Protein AF-A0A9Q9EXK4-F1 (afdb_monomer_lite)

Radius of gyration: 16.79 Å; chains: 1; bounding box: 42×17×49 Å

Sequence (130 aa):
MITFYIIAAGLAVFGILIHKFKFYFLIAGYNMMSKEEKEEYNASSIGKHVGLCLYFLSGLSLTVGLLFRFFQMSKQTEKLVIAVYVILTMIAVSILLIKENKKRLNEIIPFIVFINIVVLIILALVIFAG

Secondary structure (DSSP, 8-state):
-HHHHHHHHHHHHHHHHHHTS--GGG-HHHHHS-HHHHHHS-HHHHHHHHHHHHHHHHHHHHHHHHHHHHS---HHHHHHHHHHHHHHHHHHHHHHHHHHTGGGHHHHHHHHHHHHHHHHHHHHHHHH--

Organism: Treponema denticola (NCBI:txid158)

Foldseek 3Di:
DVVLLVLLVVLQVQLCCLQPVVPLVVVVVLVPDDPVRNVVDDSNVLSNLSSVLSNVLSVLSVVLVVCVVPDDDDPLVNLVSVVVSVVVNLVSVVVSCCVRPVVCCVPVVVVSVVVVVVVVVVSCCVNPVD

pLDDT: mean 94.08, std 5.22, range [61.53, 98.75]

InterPro domains:
  IPR017259 Uncharacterised conserved protein UCP037672 [PF12650] (5-103)

Structure (mmCIF, N/CA/C/O backbone):
data_AF-A0A9Q9EXK4-F1
#
_entry.id   AF-A0A9Q9EXK4-F1
#
loop_
_atom_site.group_PDB
_atom_site.id
_atom_site.type_symbol
_atom_site.label_atom_id
_atom_site.label_alt_id
_atom_site.label_comp_id
_atom_site.label_asym_id
_atom_site.label_entity_id
_atom_site.label_seq_id
_atom_site.pdbx_PDB_ins_code
_atom_site.Cartn_x
_atom_site.Cartn_y
_atom_site.Cartn_z
_atom_site.occupancy
_atom_site.B_iso_or_equiv
_atom_site.auth_seq_id
_atom_site.auth_comp_id
_atom_site.auth_asym_id
_atom_site.auth_atom_id
_atom_site.pdbx_PDB_model_num
ATOM 1 N N . MET A 1 1 ? 3.540 -6.178 -16.599 1.00 81.19 1 MET A N 1
ATOM 2 C CA . MET A 1 1 ? 2.401 -5.390 -17.132 1.00 81.19 1 MET A CA 1
ATOM 3 C C . MET A 1 1 ? 1.052 -5.889 -16.624 1.00 81.19 1 MET A C 1
ATOM 5 O O . MET A 1 1 ? 0.424 -5.156 -15.873 1.00 81.19 1 MET A O 1
ATOM 9 N N . ILE A 1 2 ? 0.621 -7.120 -16.946 1.00 92.94 2 ILE A N 1
ATOM 10 C CA . ILE A 1 2 ? -0.712 -7.627 -16.545 1.00 92.94 2 ILE A CA 1
ATOM 11 C C . ILE A 1 2 ? -0.947 -7.632 -15.026 1.00 92.94 2 ILE A C 1
ATOM 13 O O . ILE A 1 2 ? -2.046 -7.344 -14.561 1.00 92.94 2 ILE A O 1
ATOM 17 N N . THR A 1 3 ? 0.117 -7.852 -14.253 1.00 94.94 3 THR A N 1
ATOM 18 C CA . THR A 1 3 ? 0.112 -7.839 -12.788 1.00 94.94 3 THR A CA 1
ATOM 19 C C . THR A 1 3 ? -0.477 -6.555 -12.202 1.00 94.94 3 THR A C 1
ATOM 21 O O . THR A 1 3 ? -1.265 -6.630 -11.269 1.00 94.94 3 THR A O 1
ATOM 24 N N . PHE A 1 4 ? -0.166 -5.382 -12.765 1.00 97.50 4 PHE A N 1
ATOM 25 C CA . PHE A 1 4 ? -0.668 -4.105 -12.243 1.00 97.50 4 PHE A CA 1
ATOM 26 C C . PHE A 1 4 ? -2.176 -3.943 -12.441 1.00 97.50 4 PHE A C 1
ATOM 28 O O . PHE A 1 4 ? -2.846 -3.388 -11.574 1.00 97.50 4 PHE A O 1
ATOM 35 N N . TYR A 1 5 ? -2.729 -4.483 -13.531 1.00 97.88 5 TYR A N 1
ATOM 36 C CA . TYR A 1 5 ? -4.175 -4.492 -13.753 1.00 97.88 5 TYR A CA 1
ATOM 37 C C . TYR A 1 5 ? -4.891 -5.448 -12.796 1.00 97.88 5 TYR A C 1
ATOM 39 O O . TYR A 1 5 ? -5.949 -5.105 -12.277 1.00 97.88 5 TYR A O 1
ATOM 47 N N . ILE A 1 6 ? -4.293 -6.611 -12.513 1.00 98.25 6 ILE A N 1
ATOM 48 C CA . ILE A 1 6 ? -4.826 -7.567 -11.530 1.00 98.25 6 ILE A CA 1
ATOM 49 C C . ILE A 1 6 ? -4.823 -6.945 -10.129 1.00 98.25 6 ILE A C 1
ATOM 51 O O . ILE A 1 6 ? -5.834 -7.006 -9.432 1.00 98.25 6 ILE A O 1
ATOM 55 N N . ILE A 1 7 ? -3.719 -6.299 -9.736 1.00 98.25 7 ILE A N 1
ATOM 56 C CA . ILE A 1 7 ? -3.615 -5.592 -8.453 1.00 98.25 7 ILE A CA 1
ATOM 57 C C . ILE A 1 7 ? -4.661 -4.476 -8.378 1.00 98.25 7 ILE A C 1
ATOM 59 O O . ILE A 1 7 ? -5.397 -4.406 -7.397 1.00 98.25 7 ILE A O 1
ATOM 63 N N . ALA A 1 8 ? -4.779 -3.644 -9.418 1.00 98.56 8 ALA A N 1
ATOM 64 C CA . ALA A 1 8 ? -5.771 -2.573 -9.463 1.00 98.56 8 ALA A CA 1
ATOM 65 C C . ALA A 1 8 ? -7.198 -3.115 -9.285 1.00 98.56 8 ALA A C 1
ATOM 67 O O . ALA A 1 8 ? -7.927 -2.664 -8.404 1.00 98.56 8 ALA A O 1
ATOM 68 N N . ALA A 1 9 ? -7.577 -4.133 -10.061 1.00 98.50 9 ALA A N 1
ATOM 69 C CA . ALA A 1 9 ? -8.897 -4.746 -9.969 1.00 98.50 9 ALA A CA 1
A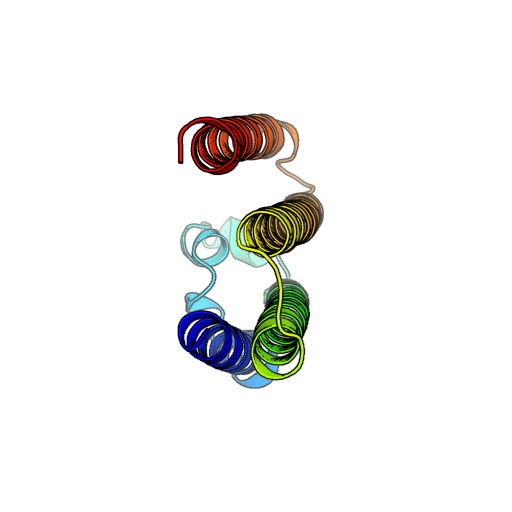TOM 70 C C . ALA A 1 9 ? -9.163 -5.329 -8.572 1.00 98.50 9 ALA A C 1
ATOM 72 O O . ALA A 1 9 ? -10.214 -5.065 -7.988 1.00 98.50 9 ALA A O 1
ATOM 73 N N . GLY A 1 10 ? -8.201 -6.063 -8.003 1.00 98.56 10 GLY A N 1
ATOM 74 C CA . GLY A 1 10 ? -8.324 -6.632 -6.661 1.00 98.56 10 GLY A CA 1
ATOM 75 C C . GLY A 1 10 ? -8.520 -5.560 -5.588 1.00 98.56 10 GLY A C 1
ATOM 76 O O . GLY A 1 10 ? -9.451 -5.645 -4.787 1.00 98.56 10 GLY A O 1
ATOM 77 N N . LEU A 1 11 ? -7.694 -4.511 -5.603 1.00 98.62 11 LEU A N 1
ATOM 78 C CA . LEU A 1 11 ? -7.793 -3.398 -4.656 1.00 98.62 11 LEU A CA 1
ATOM 79 C C . LEU A 1 11 ? -9.122 -2.644 -4.793 1.00 98.62 11 LEU A C 1
ATOM 81 O O . LEU A 1 11 ? -9.743 -2.324 -3.781 1.00 98.62 11 LEU A O 1
ATOM 85 N N . ALA A 1 12 ? -9.600 -2.407 -6.019 1.00 98.62 12 ALA A N 1
ATOM 86 C CA . ALA A 1 12 ? -10.905 -1.792 -6.253 1.00 98.62 12 ALA A CA 1
ATOM 87 C C . ALA A 1 12 ? -12.047 -2.642 -5.679 1.00 98.62 12 ALA A C 1
ATOM 89 O O . ALA A 1 12 ? -12.909 -2.113 -4.973 1.00 98.62 12 ALA A O 1
ATOM 90 N N . VAL A 1 13 ? -12.030 -3.956 -5.931 1.00 98.62 13 VAL A N 1
ATOM 91 C CA . VAL A 1 13 ? -13.031 -4.895 -5.406 1.00 98.62 13 VAL A CA 1
ATOM 92 C C . VAL A 1 13 ? -13.034 -4.875 -3.880 1.00 98.62 13 VAL A C 1
ATOM 94 O O . VAL A 1 13 ? -14.084 -4.643 -3.283 1.00 98.62 13 VAL A O 1
ATOM 97 N N . PHE A 1 14 ? -11.877 -5.028 -3.232 1.00 98.38 14 PHE A N 1
ATOM 98 C CA . PHE A 1 14 ? -11.796 -4.967 -1.770 1.00 98.38 14 PHE A CA 1
ATOM 99 C C . PHE A 1 14 ? -12.215 -3.603 -1.215 1.00 98.38 14 PHE A C 1
ATOM 101 O O . PHE A 1 14 ? -12.918 -3.541 -0.204 1.00 98.38 14 PHE A O 1
ATOM 108 N N . GLY A 1 15 ? -11.863 -2.512 -1.897 1.00 98.25 15 GLY A N 1
ATOM 109 C CA . GLY A 1 15 ? -12.314 -1.170 -1.542 1.00 98.25 15 GLY A CA 1
ATOM 110 C C . GLY A 1 15 ? -13.839 -1.051 -1.549 1.00 98.25 15 GLY A C 1
ATOM 111 O O . GLY A 1 15 ? -14.411 -0.525 -0.592 1.00 98.25 15 GLY A O 1
ATOM 112 N N . ILE A 1 16 ? -14.508 -1.604 -2.569 1.00 98.44 16 ILE A N 1
ATOM 113 C CA . ILE A 1 16 ? -15.975 -1.630 -2.680 1.00 98.44 16 ILE A CA 1
ATOM 114 C C . ILE A 1 16 ? -16.585 -2.503 -1.582 1.00 98.44 16 ILE A C 1
ATOM 116 O O . ILE A 1 16 ? -17.505 -2.056 -0.893 1.00 98.44 16 ILE A O 1
ATOM 120 N N . LEU A 1 17 ? -16.067 -3.717 -1.379 1.00 98.31 17 LEU A N 1
ATOM 121 C CA . LEU A 1 17 ? -16.552 -4.638 -0.347 1.00 98.31 17 LEU A CA 1
ATOM 122 C C . LEU A 1 17 ? -16.504 -3.998 1.046 1.00 98.31 17 LEU A C 1
ATOM 124 O O . LEU A 1 17 ? -17.489 -4.038 1.784 1.00 98.31 17 LEU A O 1
ATOM 128 N N . ILE A 1 18 ? -15.398 -3.340 1.390 1.00 97.81 18 ILE A N 1
ATOM 129 C CA . ILE A 1 18 ? -15.218 -2.730 2.710 1.00 97.81 18 ILE A CA 1
ATOM 130 C C . ILE A 1 18 ? -16.031 -1.434 2.845 1.00 97.81 18 ILE A C 1
ATOM 132 O O . ILE A 1 18 ? -16.761 -1.268 3.820 1.00 97.81 18 ILE A O 1
ATOM 136 N N . HIS A 1 19 ? -15.945 -0.513 1.880 1.00 97.31 19 HIS A N 1
ATOM 137 C CA . HIS A 1 19 ? -16.569 0.812 1.994 1.00 97.31 19 HIS A CA 1
ATOM 138 C C . HIS A 1 19 ? -18.076 0.790 1.715 1.00 97.31 19 HIS A C 1
ATOM 140 O O . HIS A 1 19 ? -18.834 1.479 2.396 1.00 97.31 19 HIS A O 1
ATOM 146 N N . LYS A 1 20 ? -18.529 0.044 0.702 1.00 96.19 20 LYS A N 1
ATOM 147 C CA . LYS A 1 20 ? -19.936 0.046 0.265 1.00 96.19 20 LYS A CA 1
ATOM 148 C C . LYS A 1 20 ? -20.728 -1.100 0.876 1.00 96.19 20 LYS A C 1
ATOM 150 O O . LYS A 1 20 ? -21.812 -0.859 1.399 1.00 96.19 20 LYS A O 1
ATOM 155 N N . PHE A 1 21 ? -20.173 -2.311 0.865 1.00 96.19 21 PHE A N 1
ATOM 156 C CA . PHE A 1 21 ? -20.854 -3.497 1.396 1.00 96.19 21 PHE A CA 1
ATOM 157 C C . PHE A 1 21 ? -20.571 -3.767 2.877 1.00 96.19 21 PHE A C 1
ATOM 159 O O . PHE A 1 21 ? -21.148 -4.689 3.446 1.00 96.19 21 PHE A O 1
ATOM 166 N N . LYS A 1 22 ? -19.749 -2.929 3.526 1.00 94.88 22 LYS A N 1
ATOM 167 C CA . LYS A 1 22 ? -19.450 -2.997 4.965 1.00 94.88 22 LYS A CA 1
ATOM 168 C C . LYS A 1 22 ? -18.849 -4.338 5.395 1.00 94.88 22 LYS A C 1
ATOM 170 O O . LYS A 1 22 ? -19.062 -4.785 6.521 1.00 94.88 22 LYS A O 1
ATOM 175 N N . PHE A 1 23 ? -18.073 -4.980 4.520 1.00 95.88 23 PHE A N 1
ATOM 176 C CA . PHE A 1 23 ? -17.346 -6.215 4.830 1.00 95.88 23 PHE A CA 1
ATOM 177 C C . PHE A 1 23 ? -16.128 -5.911 5.718 1.00 95.88 23 PHE A C 1
ATOM 179 O O . PHE A 1 23 ? -14.982 -6.159 5.352 1.00 95.88 23 PHE A O 1
ATOM 186 N N . TYR A 1 24 ? -16.368 -5.351 6.908 1.00 93.06 24 TYR A N 1
ATOM 187 C CA . TYR A 1 24 ? -15.323 -4.988 7.869 1.00 93.06 24 TYR A CA 1
ATOM 188 C C . TYR A 1 24 ? -14.573 -6.210 8.396 1.00 93.06 24 TYR A C 1
ATOM 190 O O . TYR A 1 24 ? -13.446 -6.074 8.861 1.00 93.06 24 TYR A O 1
ATOM 198 N N . PHE A 1 25 ? -15.141 -7.410 8.232 1.00 91.06 25 PHE A N 1
ATOM 199 C CA . PHE A 1 25 ? -14.438 -8.659 8.505 1.00 91.06 25 PHE A CA 1
ATOM 200 C C . PHE A 1 25 ? -13.207 -8.883 7.609 1.00 91.06 25 PHE A C 1
ATOM 202 O O . PHE A 1 25 ? -12.414 -9.779 7.866 1.00 91.06 25 PHE A O 1
ATOM 209 N N . LEU A 1 26 ? -13.012 -8.094 6.554 1.00 93.50 26 LEU A N 1
ATOM 210 C CA . LEU A 1 26 ? -11.787 -8.126 5.750 1.00 93.50 26 LEU A CA 1
ATOM 211 C C . LEU A 1 26 ? -10.649 -7.309 6.384 1.00 93.50 26 LEU A C 1
ATOM 213 O O . LEU A 1 26 ? -9.505 -7.382 5.940 1.00 93.50 26 LEU A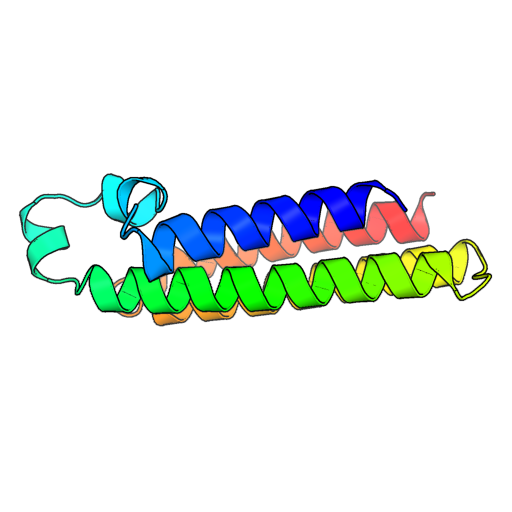 O 1
ATOM 217 N N . ILE A 1 27 ? -10.940 -6.535 7.432 1.00 92.81 27 ILE A N 1
ATOM 218 C CA . ILE A 1 27 ? -9.961 -5.734 8.161 1.00 92.81 27 ILE A CA 1
ATOM 219 C C . ILE A 1 27 ? -9.442 -6.588 9.321 1.00 92.81 27 ILE A C 1
ATOM 221 O O . ILE A 1 27 ? -10.037 -6.627 10.396 1.00 92.81 27 ILE A O 1
ATOM 225 N N . ALA A 1 28 ? -8.319 -7.278 9.111 1.00 86.88 28 ALA A N 1
ATOM 226 C CA . ALA A 1 28 ? -7.756 -8.211 10.093 1.00 86.88 28 ALA A CA 1
ATOM 227 C C . ALA A 1 28 ? -7.556 -7.577 11.483 1.00 86.88 28 ALA A C 1
ATOM 229 O O . ALA A 1 28 ? -7.946 -8.171 12.485 1.00 86.88 28 ALA A O 1
ATOM 230 N N . GLY A 1 29 ? -7.045 -6.341 11.536 1.00 83.25 29 GLY A N 1
ATOM 231 C CA . GLY A 1 29 ? -6.885 -5.603 12.794 1.00 83.25 29 GLY A CA 1
ATOM 232 C C . GLY A 1 29 ? -8.210 -5.353 13.519 1.00 83.25 29 GLY A C 1
ATOM 233 O O . GLY A 1 29 ? -8.264 -5.477 14.734 1.00 83.25 29 GLY A O 1
ATOM 234 N N . TYR A 1 30 ? -9.296 -5.091 12.784 1.00 86.94 30 TYR A N 1
ATOM 235 C CA . TYR A 1 30 ? -10.629 -4.958 13.374 1.00 86.94 30 TYR A CA 1
ATOM 236 C C . TYR A 1 30 ? -11.146 -6.306 13.882 1.00 86.94 30 TYR A C 1
ATOM 238 O O . TYR A 1 30 ? -11.703 -6.376 14.967 1.00 86.94 30 TYR A O 1
ATOM 246 N N . ASN A 1 31 ? -10.934 -7.404 13.153 1.00 87.88 31 ASN A N 1
ATOM 247 C CA . ASN A 1 31 ? -11.397 -8.726 13.589 1.00 87.88 31 ASN A CA 1
ATOM 248 C C . ASN A 1 31 ? -10.750 -9.217 14.876 1.00 87.88 31 ASN A C 1
ATOM 250 O O . ASN A 1 31 ? -11.443 -9.853 15.670 1.00 87.88 31 ASN A O 1
ATOM 254 N N . MET A 1 32 ? -9.462 -8.921 15.058 1.00 87.81 32 MET A N 1
ATOM 255 C CA . MET A 1 32 ? -8.679 -9.333 16.224 1.00 87.81 32 MET A CA 1
ATOM 256 C C . MET A 1 32 ? -9.002 -8.530 17.489 1.00 87.81 32 MET A C 1
ATOM 258 O O . MET A 1 32 ? -8.638 -8.974 18.572 1.00 87.81 32 MET A O 1
ATOM 262 N N . MET A 1 33 ? -9.685 -7.386 17.368 1.00 88.19 33 MET A N 1
ATOM 263 C CA . MET A 1 33 ? -10.110 -6.597 18.525 1.00 88.19 33 MET A CA 1
ATOM 264 C C . MET A 1 33 ? -11.123 -7.361 19.383 1.00 88.19 33 MET A C 1
ATOM 266 O O . MET A 1 33 ? -12.022 -8.039 18.853 1.00 88.19 33 MET A O 1
ATOM 270 N N . SER A 1 34 ? -11.007 -7.192 20.703 1.00 88.69 34 SER A N 1
ATOM 271 C CA . SER A 1 34 ? -12.009 -7.673 21.656 1.00 88.69 34 SER A CA 1
ATOM 272 C C . SER A 1 34 ? -13.364 -6.987 21.418 1.00 88.69 34 SER A C 1
ATOM 274 O O . SER A 1 34 ? -13.477 -6.028 20.646 1.00 88.69 34 SER A O 1
ATOM 276 N N . LYS A 1 35 ? -14.435 -7.490 22.043 1.00 87.81 35 LYS A N 1
ATOM 277 C CA . LYS A 1 35 ? -15.753 -6.844 21.920 1.00 87.81 35 LYS A CA 1
ATOM 278 C C . LYS A 1 35 ? -15.721 -5.437 22.516 1.00 87.81 35 LYS A C 1
ATOM 280 O O . LYS A 1 35 ? -16.203 -4.513 21.873 1.00 87.81 35 LYS A O 1
ATOM 285 N N . GLU A 1 36 ? -15.081 -5.292 23.673 1.00 87.25 36 GLU A N 1
ATOM 286 C CA . GLU A 1 36 ? -14.916 -4.020 24.376 1.00 87.25 36 GLU A CA 1
ATOM 287 C C . GLU A 1 36 ? -14.114 -3.025 23.525 1.00 87.25 36 GLU A C 1
ATOM 289 O O . GLU A 1 36 ? -14.533 -1.887 23.340 1.00 87.25 36 GLU A O 1
ATOM 294 N N . GLU A 1 37 ? -13.009 -3.467 22.912 1.00 84.75 37 GLU A N 1
ATOM 295 C CA . GLU A 1 37 ? -12.227 -2.616 22.011 1.00 84.75 37 GLU A CA 1
ATOM 296 C C . GLU A 1 37 ? -13.050 -2.182 20.792 1.00 84.75 37 GLU A C 1
ATOM 298 O O . GLU A 1 37 ? -13.036 -1.008 20.428 1.00 84.75 37 GLU A O 1
ATOM 303 N N . LYS A 1 38 ? -13.806 -3.094 20.162 1.00 85.44 38 LYS A N 1
ATOM 304 C CA . LYS A 1 38 ? -14.643 -2.767 18.991 1.00 85.44 38 LYS A CA 1
ATOM 305 C C . LYS A 1 38 ? -15.690 -1.702 19.289 1.00 85.44 38 LYS A C 1
ATOM 307 O O . LYS A 1 38 ? -15.997 -0.926 18.386 1.00 85.44 38 LYS A O 1
ATOM 312 N N . GLU A 1 39 ? -16.226 -1.659 20.506 1.00 85.00 39 GLU A N 1
ATOM 313 C CA . GLU A 1 39 ? -17.199 -0.644 20.930 1.00 85.00 39 GLU A CA 1
ATOM 314 C C . GLU A 1 39 ? -16.584 0.762 20.985 1.00 85.00 39 GLU A C 1
ATOM 316 O O . GLU A 1 39 ? -17.270 1.750 20.720 1.00 85.00 39 GLU A O 1
ATOM 321 N N . GLU A 1 40 ? -15.274 0.867 21.224 1.00 85.19 40 GLU A N 1
ATOM 322 C CA . GLU A 1 40 ? -14.560 2.145 21.194 1.00 85.19 40 GLU A CA 1
ATOM 323 C C . GLU A 1 40 ? -14.257 2.657 19.775 1.00 85.19 40 GLU A C 1
ATOM 325 O O . GLU A 1 40 ? -13.891 3.827 19.602 1.00 85.19 40 GLU A O 1
ATOM 330 N N . TYR A 1 41 ? -14.365 1.800 18.754 1.00 84.12 41 TYR A N 1
ATOM 331 C CA . TYR A 1 41 ? -14.018 2.122 17.372 1.00 84.12 41 TYR A CA 1
ATOM 332 C C . TYR A 1 41 ? -15.252 2.249 16.476 1.00 84.12 41 TYR A C 1
ATOM 334 O O . TYR A 1 41 ? -16.114 1.378 16.389 1.00 84.12 41 TYR A O 1
ATOM 342 N N . ASN A 1 42 ? -15.288 3.311 15.670 1.00 89.50 42 ASN A N 1
ATOM 343 C CA . ASN A 1 42 ? -16.308 3.450 14.637 1.00 89.50 42 ASN A CA 1
ATOM 344 C C . ASN A 1 42 ? -15.931 2.621 13.396 1.00 89.50 42 ASN A C 1
ATOM 346 O O . ASN A 1 42 ? -15.209 3.094 12.514 1.00 89.50 42 ASN A O 1
ATOM 350 N N . ALA A 1 43 ? -16.475 1.405 13.305 1.00 89.56 43 ALA A N 1
ATOM 351 C CA . ALA A 1 43 ? -16.247 0.487 12.186 1.00 89.56 43 ALA A CA 1
ATOM 352 C C . ALA A 1 43 ? -16.569 1.110 10.815 1.00 89.56 43 ALA A C 1
ATOM 354 O O . ALA A 1 43 ? -15.857 0.878 9.840 1.00 89.56 43 ALA A O 1
ATOM 355 N N . SER A 1 44 ? -17.599 1.963 10.739 1.00 92.50 44 SER A N 1
ATOM 356 C CA . SER A 1 44 ? -17.952 2.660 9.498 1.00 92.50 44 SER A CA 1
ATOM 357 C C . SER A 1 44 ? -16.917 3.700 9.085 1.00 92.50 44 SER A C 1
ATOM 359 O O . SER A 1 44 ? -16.683 3.883 7.890 1.00 92.50 44 SER A O 1
ATOM 361 N N . SER A 1 45 ? -16.303 4.381 10.051 1.00 93.62 45 SER A N 1
ATOM 362 C CA . SER A 1 45 ? -15.225 5.339 9.800 1.00 93.62 45 SER A CA 1
ATOM 363 C C . SER A 1 45 ? -13.966 4.620 9.314 1.00 93.62 45 SER A C 1
ATOM 365 O O . SER A 1 45 ? -13.442 4.960 8.251 1.00 93.62 45 SER A O 1
ATOM 367 N N . ILE A 1 46 ? -13.551 3.559 10.020 1.00 93.81 46 ILE A N 1
ATOM 368 C CA . ILE A 1 46 ? -12.390 2.738 9.644 1.00 93.81 46 ILE A CA 1
ATOM 369 C C . ILE A 1 46 ? -12.598 2.149 8.248 1.00 93.81 46 ILE A C 1
ATOM 371 O O . ILE A 1 46 ? -11.746 2.301 7.374 1.00 93.81 46 ILE A O 1
ATOM 375 N N . GLY A 1 47 ? -13.754 1.528 7.997 1.00 95.94 47 GLY A N 1
ATOM 376 C CA . GLY A 1 47 ? -14.073 0.934 6.699 1.00 95.94 47 GLY A CA 1
ATOM 377 C C . GLY A 1 47 ? -14.048 1.953 5.558 1.00 9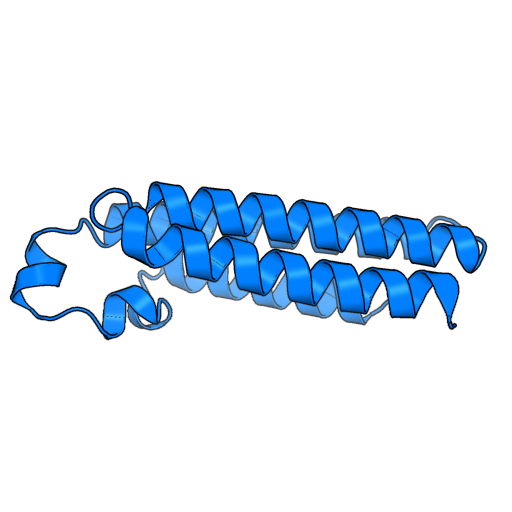5.94 47 GLY A C 1
ATOM 378 O O . GLY A 1 47 ? -13.537 1.662 4.476 1.00 95.94 47 GLY A O 1
ATOM 379 N N . LYS A 1 48 ? -14.511 3.185 5.803 1.00 97.19 48 LYS A N 1
ATOM 380 C CA . LYS A 1 48 ? -14.397 4.277 4.831 1.00 97.19 48 LYS A CA 1
ATOM 381 C C . LYS A 1 48 ? -12.937 4.636 4.551 1.00 97.19 48 LYS A C 1
ATOM 383 O O . LYS A 1 48 ? -12.574 4.777 3.386 1.00 97.19 48 LYS A O 1
ATOM 388 N N . HIS A 1 49 ? -12.095 4.781 5.574 1.00 97.06 49 HIS A N 1
ATOM 389 C CA . HIS A 1 49 ? -10.682 5.127 5.383 1.00 97.06 49 HIS A CA 1
ATOM 390 C C . HIS A 1 49 ? -9.893 4.014 4.692 1.00 97.06 49 HIS A C 1
ATOM 392 O O . HIS A 1 49 ? -9.162 4.296 3.743 1.00 97.06 49 HIS A O 1
ATOM 398 N N . VAL A 1 50 ? -10.094 2.759 5.104 1.00 97.62 50 VAL A N 1
ATOM 399 C CA . VAL A 1 50 ? -9.488 1.587 4.460 1.00 97.62 50 VAL A CA 1
ATOM 400 C C . VAL A 1 50 ? -9.919 1.514 2.998 1.00 97.62 50 VAL A C 1
ATOM 402 O O . VAL A 1 50 ? -9.069 1.433 2.117 1.00 97.62 50 VAL A O 1
ATOM 405 N N . GLY A 1 51 ? -11.218 1.621 2.710 1.00 98.00 51 GLY A N 1
ATOM 406 C CA . GLY A 1 51 ? -11.706 1.556 1.335 1.00 98.00 51 GLY A CA 1
ATOM 407 C C . GLY A 1 51 ? -11.219 2.708 0.453 1.00 98.00 51 GLY A C 1
ATOM 408 O O . GLY A 1 51 ? -10.869 2.478 -0.700 1.00 98.00 51 GLY A O 1
ATOM 409 N N . LEU A 1 52 ? -11.119 3.932 0.986 1.00 98.25 52 LEU A N 1
ATOM 410 C CA . LEU A 1 52 ? -10.523 5.063 0.262 1.00 98.25 52 LEU A CA 1
ATOM 411 C C . LEU A 1 52 ? -9.031 4.846 -0.023 1.00 98.25 52 LEU A C 1
ATOM 413 O O . LEU A 1 52 ? -8.577 5.154 -1.123 1.00 98.25 52 LEU A O 1
ATOM 417 N N . CYS A 1 53 ? -8.282 4.285 0.930 1.00 98.50 53 CYS A N 1
ATOM 418 C CA . CYS A 1 53 ? -6.885 3.912 0.712 1.00 98.50 53 CYS A CA 1
ATOM 419 C C . CYS A 1 53 ? -6.765 2.854 -0.397 1.00 98.50 53 CYS A C 1
ATOM 421 O O . CYS A 1 53 ? -5.958 3.005 -1.310 1.00 98.50 53 CYS A O 1
ATOM 423 N N . LEU A 1 54 ? -7.632 1.838 -0.394 1.00 98.62 54 LEU A N 1
ATOM 424 C CA . LEU A 1 54 ? -7.658 0.811 -1.439 1.00 98.62 54 LEU A CA 1
ATOM 425 C C . LEU A 1 54 ? -8.005 1.383 -2.821 1.00 98.62 54 LEU A C 1
ATOM 427 O O . LEU A 1 54 ? -7.379 1.001 -3.807 1.00 98.62 54 LEU A O 1
ATOM 431 N N . TYR A 1 55 ? -8.931 2.341 -2.914 1.00 98.69 55 TYR A N 1
ATOM 432 C CA . TYR A 1 55 ? -9.208 3.040 -4.175 1.00 98.69 55 TYR A CA 1
ATOM 433 C C . TYR A 1 55 ? -8.015 3.852 -4.668 1.00 98.69 55 TYR A C 1
ATOM 435 O O . TYR A 1 55 ? -7.702 3.816 -5.857 1.00 98.69 55 TYR A O 1
ATOM 443 N N . PHE A 1 56 ? -7.326 4.548 -3.763 1.00 98.62 56 PHE A N 1
ATOM 444 C CA . PHE A 1 56 ? -6.111 5.278 -4.104 1.00 98.62 56 PHE A CA 1
ATOM 445 C C . PHE A 1 56 ? -5.027 4.334 -4.643 1.00 98.62 56 PHE A C 1
ATOM 447 O O . PHE A 1 56 ? -4.502 4.558 -5.733 1.00 98.62 56 PHE A O 1
ATOM 454 N N . LEU A 1 57 ? -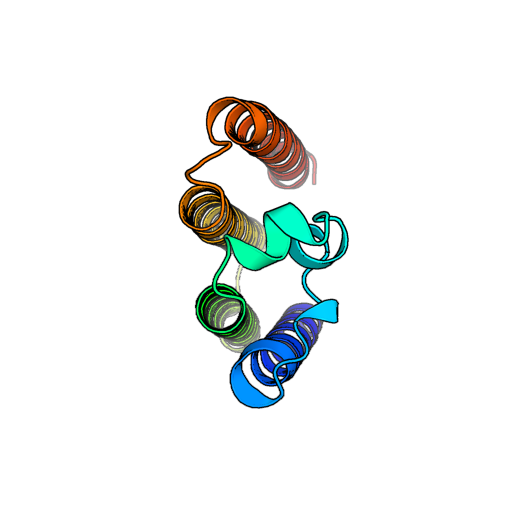4.749 3.234 -3.937 1.00 98.75 57 LEU A N 1
ATOM 455 C CA . LEU A 1 57 ? -3.764 2.235 -4.360 1.00 98.75 57 LEU A CA 1
ATOM 456 C C . LEU A 1 57 ? -4.170 1.525 -5.661 1.00 98.75 57 LEU A C 1
ATOM 458 O O . LEU A 1 57 ? -3.315 1.223 -6.496 1.00 98.75 57 LEU A O 1
ATOM 462 N N . SER A 1 58 ? -5.469 1.306 -5.875 1.00 98.75 58 SER A N 1
ATOM 463 C CA . SER A 1 58 ? -6.009 0.804 -7.142 1.00 98.75 58 SER A CA 1
ATOM 464 C C . SER A 1 58 ? -5.715 1.767 -8.290 1.00 98.75 58 SER A C 1
ATOM 466 O O . SER A 1 58 ? -5.207 1.350 -9.329 1.00 98.75 58 SER A O 1
ATOM 468 N N . GLY A 1 59 ? -6.012 3.057 -8.112 1.00 98.56 59 GLY A N 1
ATOM 469 C CA . GLY A 1 59 ? -5.736 4.089 -9.113 1.00 98.56 59 GLY A CA 1
ATOM 470 C C . GLY A 1 59 ? -4.243 4.216 -9.414 1.00 98.56 59 GLY A C 1
ATOM 471 O O . GLY A 1 59 ? -3.849 4.282 -10.579 1.00 98.56 59 GLY A O 1
ATOM 472 N N . LEU A 1 60 ? -3.403 4.160 -8.378 1.00 98.31 60 LEU A N 1
ATOM 473 C CA . LEU A 1 60 ? -1.948 4.152 -8.509 1.00 98.31 60 LEU A CA 1
ATOM 474 C C . LEU A 1 60 ? -1.460 2.939 -9.321 1.00 98.31 60 LEU A C 1
ATOM 476 O O . LEU A 1 60 ? -0.693 3.098 -10.269 1.00 98.31 60 LEU A O 1
ATOM 480 N N . SER A 1 61 ? -1.961 1.741 -9.008 1.00 98.56 61 SER A N 1
ATOM 481 C CA . SER A 1 61 ? -1.628 0.502 -9.726 1.00 98.56 61 SER A CA 1
ATOM 482 C C . SER A 1 61 ? -2.059 0.559 -11.190 1.00 98.56 61 SER A C 1
ATOM 484 O O . SER A 1 61 ? -1.280 0.222 -12.082 1.00 98.56 61 SER A O 1
ATOM 486 N N . LEU A 1 62 ? -3.278 1.039 -11.453 1.00 98.44 62 LEU A N 1
ATOM 487 C CA . LEU A 1 62 ? -3.790 1.212 -12.810 1.00 98.44 62 LEU A CA 1
ATOM 488 C C . LEU A 1 62 ? -2.919 2.192 -13.602 1.00 98.44 62 LEU A C 1
ATOM 490 O O . LEU A 1 62 ? -2.565 1.905 -14.742 1.00 98.44 62 LEU A O 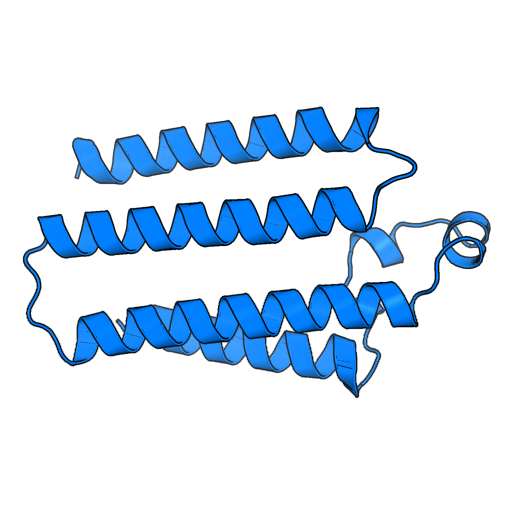1
ATOM 494 N N . THR A 1 63 ? -2.522 3.304 -12.981 1.00 97.81 63 THR A N 1
ATOM 495 C CA . THR A 1 63 ? -1.666 4.327 -13.600 1.00 97.81 63 THR A CA 1
ATOM 496 C C . THR A 1 63 ? -0.327 3.732 -14.027 1.00 97.81 63 THR A C 1
ATOM 498 O O . THR A 1 63 ? 0.073 3.898 -15.175 1.00 97.81 63 THR A O 1
ATOM 501 N N . VAL A 1 64 ? 0.333 2.964 -13.155 1.00 97.81 64 VAL A N 1
ATOM 502 C CA . VAL A 1 64 ? 1.594 2.276 -13.488 1.00 97.81 64 VAL A CA 1
ATOM 503 C C . VAL A 1 64 ? 1.401 1.247 -14.605 1.00 97.81 64 VAL A C 1
ATOM 505 O O . VAL A 1 64 ? 2.209 1.179 -15.530 1.00 97.81 64 VAL A O 1
ATOM 508 N N . GLY A 1 65 ? 0.304 0.484 -14.572 1.00 97.06 65 GLY A N 1
ATOM 509 C CA . GLY A 1 65 ? -0.044 -0.445 -15.647 1.00 97.06 65 GLY A CA 1
ATOM 510 C C . GLY A 1 65 ? -0.188 0.252 -17.004 1.00 97.06 65 GLY A C 1
ATOM 511 O O . GLY A 1 65 ? 0.361 -0.219 -17.999 1.00 97.06 65 GLY A O 1
ATOM 512 N N . LEU A 1 66 ? -0.880 1.396 -17.044 1.00 96.44 66 LEU A N 1
ATOM 513 C CA . LEU A 1 66 ? -1.034 2.211 -18.254 1.00 96.44 66 LEU A CA 1
ATOM 514 C C . LEU A 1 66 ? 0.300 2.820 -18.708 1.00 96.44 66 LEU A C 1
ATOM 516 O O . LEU A 1 66 ? 0.587 2.791 -19.904 1.00 96.44 66 LEU A O 1
ATOM 520 N N . LEU A 1 67 ? 1.142 3.295 -17.784 1.00 96.06 67 LEU A N 1
ATOM 521 C CA . LEU A 1 67 ? 2.475 3.811 -18.111 1.00 96.06 67 LEU A CA 1
ATOM 522 C C . LEU A 1 67 ? 3.310 2.762 -18.854 1.00 96.06 67 LEU A C 1
ATOM 524 O O . LEU A 1 67 ? 3.821 3.046 -19.932 1.00 96.06 67 LEU A O 1
ATOM 528 N N . PHE A 1 68 ? 3.378 1.529 -18.347 1.00 95.31 68 PHE A N 1
ATOM 529 C CA . PHE A 1 68 ? 4.115 0.456 -19.029 1.00 95.31 68 PHE A CA 1
ATOM 530 C C . PHE A 1 68 ? 3.476 -0.000 -20.340 1.00 95.31 68 PHE A C 1
ATOM 532 O O . PHE A 1 68 ? 4.163 -0.532 -21.206 1.00 95.31 68 PHE A O 1
ATOM 539 N N . ARG A 1 69 ? 2.165 0.196 -20.514 1.00 94.62 69 ARG A N 1
ATOM 540 C CA . ARG A 1 69 ? 1.478 -0.160 -21.759 1.00 94.62 69 ARG A CA 1
ATOM 541 C C . ARG A 1 69 ? 1.741 0.841 -22.882 1.00 94.62 69 ARG A C 1
ATOM 543 O O . ARG A 1 69 ? 1.852 0.420 -24.031 1.00 94.62 69 ARG A O 1
ATOM 550 N N . PHE A 1 70 ? 1.777 2.133 -22.566 1.00 94.62 70 PHE A N 1
ATOM 551 C CA . PHE A 1 70 ? 1.840 3.199 -23.570 1.00 94.62 70 PHE A CA 1
ATOM 552 C C . PHE A 1 70 ? 3.245 3.752 -23.802 1.00 94.62 70 PHE A C 1
ATOM 554 O O . PHE A 1 70 ? 3.500 4.294 -24.875 1.00 94.62 70 PHE A O 1
ATOM 561 N N . PHE A 1 71 ? 4.161 3.599 -22.845 1.00 93.69 71 PHE A N 1
ATOM 562 C CA . PHE A 1 71 ? 5.524 4.105 -22.964 1.00 93.69 71 PHE A CA 1
ATOM 563 C C . PHE A 1 71 ? 6.516 2.950 -23.063 1.00 93.69 71 PHE A C 1
ATOM 565 O O . PHE A 1 71 ? 6.575 2.087 -22.190 1.00 93.69 71 PHE A O 1
ATOM 572 N N . GLN A 1 72 ? 7.335 2.959 -24.115 1.00 91.31 72 GLN A N 1
ATOM 573 C CA . GLN A 1 72 ? 8.481 2.059 -24.217 1.00 91.31 72 GLN A CA 1
ATOM 574 C C . GLN A 1 72 ? 9.580 2.562 -23.284 1.00 91.31 72 GLN A C 1
ATOM 576 O O . GLN A 1 72 ? 10.277 3.532 -23.577 1.00 91.31 72 GLN A O 1
ATOM 581 N N . MET A 1 73 ? 9.693 1.923 -22.125 1.00 92.75 73 MET A N 1
ATOM 582 C CA . MET A 1 73 ? 10.666 2.275 -21.101 1.00 92.75 73 MET A CA 1
ATOM 583 C C . MET A 1 73 ? 11.886 1.359 -21.188 1.00 92.75 73 MET A C 1
ATOM 585 O O . MET A 1 73 ? 11.780 0.173 -21.495 1.00 92.75 73 MET A O 1
ATOM 589 N N . SER A 1 74 ? 13.067 1.902 -20.888 1.00 94.69 74 SER A 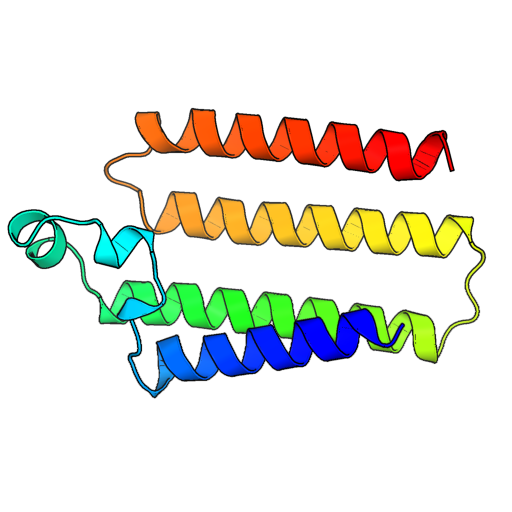N 1
ATOM 590 C CA . SER A 1 74 ? 14.233 1.052 -20.642 1.00 94.69 74 SER A CA 1
ATOM 591 C C . SER A 1 74 ? 14.001 0.209 -19.382 1.00 94.69 74 SER A C 1
ATOM 593 O O . SER A 1 74 ? 13.297 0.644 -18.468 1.00 94.69 74 SER A O 1
ATOM 595 N N . LYS A 1 75 ? 14.661 -0.950 -19.269 1.00 90.94 75 LYS A N 1
ATOM 596 C CA . LYS A 1 75 ? 14.591 -1.784 -18.053 1.00 90.94 75 LYS A CA 1
ATOM 597 C C . LYS A 1 75 ? 14.950 -1.005 -16.781 1.00 90.94 75 LYS A C 1
ATOM 599 O O . LYS A 1 75 ? 14.359 -1.231 -15.730 1.00 90.94 75 LYS A O 1
ATOM 604 N N . GLN A 1 76 ? 15.899 -0.071 -16.876 1.00 91.50 76 GLN A N 1
ATOM 605 C CA . GLN A 1 76 ? 16.295 0.765 -15.743 1.00 91.50 76 GLN A CA 1
ATOM 606 C C . GLN A 1 76 ? 15.174 1.727 -15.336 1.00 91.50 76 GLN A C 1
ATOM 608 O O . GLN A 1 76 ? 14.879 1.883 -14.154 1.00 91.50 76 GLN A O 1
ATOM 613 N N . THR A 1 77 ? 14.514 2.341 -16.316 1.00 93.44 77 THR A N 1
ATOM 614 C CA . THR A 1 77 ? 13.367 3.221 -16.080 1.00 93.44 77 THR A CA 1
ATOM 615 C C . THR A 1 77 ? 12.192 2.448 -15.481 1.00 93.44 77 THR A C 1
ATOM 617 O O . THR A 1 77 ? 11.580 2.931 -14.533 1.00 93.44 77 THR A O 1
ATOM 620 N N . GLU A 1 78 ? 11.912 1.229 -15.955 1.00 93.38 78 GLU A N 1
ATOM 621 C CA . GLU A 1 78 ? 10.866 0.373 -15.379 1.00 93.38 78 GLU A CA 1
ATOM 622 C C . GLU A 1 78 ? 11.126 0.069 -13.899 1.00 93.38 78 GLU A C 1
ATOM 624 O O . GLU A 1 78 ? 10.227 0.237 -13.073 1.00 93.38 78 GLU A O 1
ATOM 629 N N . LYS A 1 79 ? 12.364 -0.302 -13.539 1.00 93.31 79 LYS A N 1
ATOM 630 C CA . LYS A 1 79 ? 12.757 -0.531 -12.138 1.00 93.31 79 LYS A CA 1
ATOM 631 C C . LYS A 1 79 ? 12.522 0.701 -11.267 1.00 93.31 79 LYS A C 1
ATOM 633 O O . LYS A 1 79 ? 11.985 0.572 -10.171 1.00 93.31 79 LYS A O 1
ATOM 638 N N . LEU A 1 80 ? 12.870 1.893 -11.757 1.00 93.94 80 LEU A N 1
ATOM 639 C CA . LEU A 1 80 ? 12.642 3.146 -11.029 1.00 93.94 80 LEU A CA 1
ATOM 640 C C . LEU A 1 80 ? 11.149 3.453 -10.854 1.00 93.94 80 LEU A C 1
ATOM 642 O O . LEU A 1 80 ? 10.734 3.842 -9.765 1.00 93.94 80 LEU A O 1
ATOM 646 N N . VAL A 1 81 ? 10.325 3.230 -11.881 1.00 95.69 81 VAL A N 1
ATOM 647 C CA . VAL A 1 81 ? 8.864 3.400 -11.777 1.00 95.69 81 VAL A CA 1
ATOM 648 C C . VAL A 1 81 ? 8.276 2.436 -10.744 1.00 95.69 81 VAL A C 1
ATOM 650 O O . VAL A 1 81 ? 7.463 2.849 -9.916 1.00 95.69 81 VAL A O 1
ATOM 653 N N . ILE A 1 82 ? 8.719 1.174 -10.737 1.00 95.25 82 ILE A N 1
ATOM 654 C CA . ILE A 1 82 ? 8.308 0.183 -9.729 1.00 95.25 82 ILE A CA 1
ATOM 655 C C . ILE A 1 82 ? 8.750 0.623 -8.328 1.00 95.25 82 ILE A C 1
ATOM 657 O O . ILE A 1 82 ? 7.965 0.534 -7.386 1.00 95.25 82 ILE A O 1
ATOM 661 N N . ALA A 1 83 ? 9.970 1.140 -8.182 1.00 95.94 83 ALA A N 1
ATOM 662 C CA . ALA A 1 83 ? 10.481 1.631 -6.906 1.00 95.94 83 ALA A CA 1
ATOM 663 C C . ALA A 1 83 ? 9.633 2.778 -6.344 1.00 95.94 83 ALA A C 1
ATOM 665 O O . ALA A 1 83 ? 9.214 2.733 -5.187 1.00 95.94 83 ALA A O 1
ATOM 666 N N . VAL A 1 84 ? 9.310 3.765 -7.182 1.00 97.19 84 VAL A N 1
ATOM 667 C CA . VAL A 1 84 ? 8.430 4.880 -6.808 1.00 97.19 84 VAL A CA 1
ATOM 668 C C . VAL A 1 84 ? 7.038 4.370 -6.427 1.00 97.19 84 VAL A C 1
ATOM 670 O O . VAL A 1 84 ? 6.496 4.782 -5.404 1.00 97.19 84 VAL A O 1
ATOM 673 N N . TYR A 1 85 ? 6.476 3.433 -7.194 1.00 97.62 85 TYR A N 1
ATOM 674 C CA . TYR A 1 85 ? 5.190 2.801 -6.888 1.00 97.62 85 TYR A CA 1
ATOM 675 C C . TYR A 1 85 ? 5.175 2.122 -5.508 1.00 97.62 85 TYR A C 1
ATOM 677 O O . TYR A 1 85 ? 4.233 2.315 -4.730 1.00 97.62 85 TYR A O 1
ATOM 685 N N . VAL A 1 86 ? 6.223 1.358 -5.183 1.00 97.38 86 VAL A N 1
ATOM 686 C CA . VAL A 1 86 ? 6.362 0.685 -3.883 1.00 97.38 86 VAL A CA 1
ATOM 687 C C . VAL A 1 86 ? 6.447 1.715 -2.758 1.00 97.38 86 VAL A C 1
ATOM 689 O O . VAL A 1 86 ? 5.688 1.615 -1.797 1.00 97.38 86 VAL A O 1
ATOM 692 N N . ILE A 1 87 ? 7.280 2.749 -2.902 1.00 97.81 87 ILE A N 1
ATOM 693 C CA . ILE A 1 87 ? 7.437 3.809 -1.892 1.00 97.81 87 ILE A CA 1
ATOM 694 C C . ILE A 1 87 ? 6.113 4.548 -1.648 1.00 97.81 87 ILE A C 1
ATOM 696 O O . ILE A 1 87 ? 5.716 4.742 -0.499 1.00 97.81 87 ILE A O 1
ATOM 700 N N . LEU A 1 88 ? 5.386 4.917 -2.705 1.00 98.25 88 LEU A N 1
ATOM 701 C CA . LEU A 1 88 ? 4.080 5.573 -2.575 1.00 98.25 88 LEU A CA 1
ATOM 702 C C . LEU A 1 88 ? 3.056 4.674 -1.871 1.00 98.25 88 LEU A C 1
ATOM 704 O O . LEU A 1 88 ? 2.296 5.147 -1.024 1.00 98.25 88 LEU A O 1
ATOM 708 N N . THR A 1 89 ? 3.071 3.374 -2.175 1.00 98.06 89 THR A N 1
ATOM 709 C CA . THR A 1 89 ? 2.219 2.386 -1.501 1.00 98.06 89 THR A CA 1
ATOM 710 C C . THR A 1 89 ? 2.558 2.288 -0.013 1.00 98.06 89 THR A C 1
ATOM 712 O O . THR A 1 89 ? 1.657 2.337 0.825 1.00 98.06 89 THR A O 1
ATOM 715 N N . MET A 1 90 ? 3.847 2.227 0.335 1.00 97.62 90 MET A N 1
ATOM 716 C CA . MET A 1 90 ? 4.313 2.193 1.727 1.00 97.62 90 MET A CA 1
ATOM 717 C C . MET A 1 90 ? 3.867 3.429 2.508 1.00 97.62 90 MET A C 1
ATOM 719 O O . MET A 1 90 ? 3.375 3.304 3.631 1.00 97.62 90 MET A O 1
ATOM 723 N N . ILE A 1 91 ? 4.002 4.619 1.915 1.00 98.00 91 ILE A N 1
ATOM 724 C CA . ILE A 1 91 ? 3.591 5.882 2.537 1.00 98.00 91 ILE A CA 1
ATOM 725 C C . ILE A 1 91 ? 2.079 5.885 2.783 1.00 98.00 91 ILE A C 1
ATOM 727 O O . ILE A 1 91 ? 1.646 6.151 3.904 1.00 98.00 91 ILE A O 1
ATOM 731 N N . ALA A 1 92 ? 1.273 5.539 1.775 1.00 98.12 92 ALA A N 1
ATOM 732 C CA . ALA A 1 92 ? -0.185 5.515 1.897 1.00 98.12 92 ALA A CA 1
ATOM 733 C C . ALA A 1 92 ? -0.665 4.539 2.987 1.00 98.12 92 ALA A C 1
ATOM 735 O O . ALA A 1 92 ? -1.511 4.894 3.813 1.00 98.12 92 ALA A O 1
ATOM 736 N N . VAL A 1 93 ? -0.085 3.335 3.036 1.00 97.38 93 VAL A N 1
ATOM 737 C CA . VAL A 1 93 ? -0.400 2.336 4.069 1.00 97.38 93 VAL A CA 1
ATOM 738 C C . VAL A 1 93 ? 0.057 2.809 5.450 1.00 97.38 93 VAL A C 1
ATOM 740 O O . VAL A 1 93 ? -0.712 2.711 6.403 1.00 97.38 93 VAL A O 1
ATOM 743 N N . SER A 1 94 ? 1.256 3.384 5.571 1.00 97.38 94 SER A N 1
ATOM 744 C CA . SER A 1 94 ? 1.772 3.906 6.846 1.00 97.38 94 SER A CA 1
ATOM 745 C C . SER A 1 94 ? 0.879 5.019 7.405 1.00 97.38 94 SER A C 1
ATOM 747 O O . SER A 1 94 ? 0.544 5.004 8.588 1.00 97.38 94 SER A O 1
ATOM 749 N N . ILE A 1 95 ? 0.425 5.946 6.552 1.00 97.44 95 ILE A N 1
ATOM 750 C CA . ILE A 1 95 ? -0.510 7.016 6.936 1.00 97.44 95 ILE A CA 1
ATOM 751 C C . ILE A 1 95 ? -1.829 6.427 7.444 1.00 97.44 95 ILE A C 1
ATOM 753 O O . ILE A 1 95 ? -2.331 6.860 8.483 1.00 97.44 95 ILE A O 1
ATOM 757 N N . LEU A 1 96 ? -2.387 5.434 6.741 1.00 96.69 96 LEU A N 1
ATOM 758 C CA . LEU A 1 96 ? -3.612 4.757 7.167 1.00 96.69 96 LEU A CA 1
ATOM 759 C C . LEU A 1 96 ? -3.427 4.088 8.536 1.00 96.69 96 LEU A C 1
ATOM 761 O O . LEU A 1 96 ? -4.247 4.289 9.427 1.00 96.69 96 LEU A O 1
ATOM 765 N N . LEU A 1 97 ? -2.339 3.337 8.727 1.00 95.25 97 LEU A N 1
ATOM 766 C CA . LEU A 1 97 ? -2.075 2.634 9.983 1.00 95.25 97 LEU A CA 1
ATOM 767 C C . LEU A 1 97 ? -1.929 3.604 11.158 1.00 95.25 97 LEU A C 1
ATOM 769 O O . LEU A 1 97 ? -2.557 3.390 12.193 1.00 95.25 97 LEU A O 1
ATOM 773 N N . ILE A 1 98 ? -1.181 4.697 10.990 1.00 96.00 98 ILE A N 1
ATOM 774 C CA . ILE A 1 98 ? -1.039 5.747 12.012 1.00 96.00 98 ILE A CA 1
ATOM 775 C C . ILE A 1 98 ? -2.397 6.379 12.335 1.00 96.00 98 ILE A C 1
ATOM 777 O O . ILE A 1 98 ? -2.731 6.596 13.501 1.00 96.00 98 ILE A O 1
ATOM 781 N N . LYS A 1 99 ? -3.203 6.667 11.308 1.00 94.31 99 LYS A N 1
ATOM 782 C CA . LYS A 1 99 ? -4.500 7.326 11.471 1.00 94.31 99 LYS A CA 1
ATOM 783 C C . LYS A 1 99 ? -5.520 6.458 12.207 1.00 94.31 99 LYS A C 1
ATOM 785 O O . LYS A 1 99 ? -6.237 6.991 13.053 1.00 94.31 99 LYS A O 1
ATOM 790 N N . GLU A 1 100 ? -5.591 5.166 11.895 1.00 92.31 100 GLU A N 1
ATOM 791 C CA . GLU A 1 100 ? -6.574 4.261 12.504 1.00 92.31 100 GLU A CA 1
ATOM 792 C C . GLU A 1 100 ? -6.118 3.715 13.867 1.00 92.31 100 GLU A C 1
ATOM 794 O O . GLU A 1 100 ? -6.958 3.316 14.665 1.00 92.31 100 GLU A O 1
ATOM 799 N N . ASN A 1 101 ? -4.818 3.763 14.189 1.00 91.75 101 ASN A N 1
ATOM 800 C CA . ASN A 1 101 ? -4.265 3.241 15.449 1.00 91.75 101 ASN A CA 1
ATOM 801 C C . ASN A 1 101 ? -3.724 4.342 16.379 1.00 91.75 101 ASN A C 1
ATOM 803 O O . ASN A 1 101 ? -2.769 4.123 17.123 1.00 91.75 101 ASN A O 1
ATOM 807 N N . LYS A 1 102 ? -4.338 5.533 16.382 1.00 90.38 102 LYS A N 1
ATOM 808 C CA . LYS A 1 102 ? -3.898 6.685 17.203 1.00 90.38 102 LYS A CA 1
ATOM 809 C C . LYS A 1 102 ? -3.734 6.385 18.700 1.00 90.38 102 LYS A C 1
ATOM 811 O O . LYS A 1 102 ? -2.907 7.012 19.349 1.00 90.38 102 LYS A O 1
ATOM 816 N N . LYS A 1 103 ? -4.505 5.439 19.247 1.00 88.25 103 LYS A N 1
ATOM 817 C CA . LYS A 1 103 ? -4.425 5.025 20.660 1.00 88.25 103 LYS A CA 1
ATOM 818 C C . LYS A 1 103 ? -3.230 4.109 20.965 1.00 88.25 103 LYS A C 1
ATOM 820 O O . LYS A 1 103 ? -2.836 4.003 22.116 1.00 88.25 103 LYS A O 1
ATOM 825 N N . ARG A 1 104 ? -2.651 3.461 19.947 1.00 88.50 104 ARG A N 1
ATOM 826 C CA . ARG A 1 104 ? -1.599 2.431 20.067 1.00 88.50 104 ARG A CA 1
ATOM 827 C C . ARG A 1 104 ? -0.344 2.787 19.263 1.00 88.50 104 ARG A C 1
ATOM 829 O O . ARG A 1 104 ? 0.377 1.909 18.799 1.00 88.50 104 ARG A O 1
ATOM 836 N N . LEU A 1 105 ? -0.069 4.084 19.078 1.00 92.69 105 LEU A N 1
ATOM 837 C CA . LEU A 1 105 ? 1.034 4.560 18.230 1.00 92.69 105 LEU A CA 1
ATOM 838 C C . LEU A 1 105 ? 2.396 3.988 18.639 1.00 92.69 105 LEU A C 1
ATOM 840 O O . LEU A 1 105 ? 3.150 3.552 17.775 1.00 92.69 105 LEU A O 1
ATOM 844 N N . ASN A 1 106 ? 2.685 3.929 19.940 1.00 94.31 106 ASN A N 1
ATOM 845 C CA . ASN A 1 106 ? 3.961 3.410 20.441 1.00 94.31 106 ASN A CA 1
ATOM 846 C C . ASN A 1 106 ? 4.166 1.919 20.125 1.00 94.31 106 ASN A C 1
ATOM 848 O O . ASN A 1 106 ? 5.303 1.475 20.009 1.00 94.31 106 ASN A O 1
ATOM 852 N N . GLU A 1 107 ? 3.083 1.161 19.950 1.00 91.44 107 GLU A N 1
ATOM 853 C CA . GLU A 1 107 ? 3.136 -0.251 19.567 1.00 91.44 107 GLU A CA 1
ATOM 854 C C . GLU A 1 107 ? 3.258 -0.414 18.047 1.00 91.44 107 GLU A C 1
ATOM 856 O O . GLU A 1 107 ? 4.019 -1.252 17.565 1.00 91.44 107 GLU A O 1
ATOM 861 N N . ILE A 1 108 ? 2.530 0.400 17.273 1.00 93.19 108 ILE A N 1
ATOM 862 C CA . ILE A 1 108 ? 2.478 0.244 15.813 1.00 93.19 108 ILE A CA 1
ATOM 863 C C . ILE A 1 108 ? 3.653 0.898 15.078 1.00 93.19 108 ILE A C 1
ATOM 865 O O . ILE A 1 108 ? 4.037 0.416 14.013 1.00 93.19 108 ILE A O 1
ATOM 869 N N . ILE A 1 109 ? 4.246 1.973 15.609 1.00 96.12 109 ILE A N 1
ATOM 870 C CA . ILE A 1 109 ? 5.342 2.697 14.943 1.00 96.12 109 ILE A CA 1
ATOM 871 C C . ILE A 1 109 ? 6.572 1.800 14.735 1.00 96.12 109 ILE A C 1
ATOM 873 O O . ILE A 1 109 ? 7.039 1.734 13.595 1.00 96.12 109 ILE A O 1
ATOM 877 N N . PRO A 1 110 ? 7.086 1.071 15.749 1.00 96.88 110 PRO A N 1
ATOM 878 C CA . PRO A 1 110 ? 8.226 0.176 15.553 1.00 96.88 110 PRO A CA 1
ATOM 879 C C . PRO A 1 110 ? 7.961 -0.878 14.474 1.00 96.88 110 PRO A C 1
ATOM 881 O O . PRO A 1 110 ? 8.833 -1.148 13.651 1.00 96.88 110 PRO A O 1
ATOM 884 N N . PHE A 1 111 ? 6.739 -1.417 14.426 1.00 94.00 111 PHE A N 1
ATOM 885 C CA . PHE A 1 111 ? 6.332 -2.385 13.409 1.00 94.00 111 PHE A CA 1
ATOM 886 C C . PHE A 1 111 ? 6.319 -1.776 11.999 1.00 94.00 111 PHE A C 1
ATOM 888 O O . PHE A 1 111 ? 6.892 -2.355 11.076 1.00 94.00 111 PHE A O 1
ATOM 895 N N . ILE A 1 112 ? 5.726 -0.588 11.827 1.00 96.44 112 ILE A N 1
ATOM 896 C CA . ILE A 1 112 ? 5.707 0.128 10.540 1.00 96.44 112 ILE A CA 1
ATOM 897 C C . ILE A 1 112 ? 7.134 0.426 10.067 1.00 96.44 112 ILE A C 1
ATOM 899 O O . ILE A 1 112 ? 7.462 0.184 8.906 1.00 96.44 112 ILE A O 1
ATOM 903 N N . VAL A 1 113 ? 7.993 0.926 10.960 1.00 97.50 113 VAL A N 1
ATOM 904 C CA . VAL A 1 113 ? 9.394 1.238 10.643 1.00 97.50 113 VAL A CA 1
ATOM 905 C C . VAL A 1 113 ? 10.148 -0.023 10.234 1.00 97.50 113 VAL A C 1
ATOM 907 O O . VAL A 1 113 ? 10.813 -0.016 9.200 1.00 97.50 113 VAL A O 1
ATOM 910 N N . PHE A 1 114 ? 10.005 -1.112 10.992 1.00 97.50 114 PHE A N 1
ATOM 911 C CA . PHE A 1 114 ? 10.642 -2.389 10.681 1.00 97.50 114 PHE A CA 1
ATOM 912 C C . PHE A 1 114 ? 10.238 -2.906 9.295 1.00 97.50 114 PHE A C 1
ATOM 914 O O . PHE A 1 114 ? 11.107 -3.171 8.464 1.00 97.50 114 PHE A O 1
ATOM 921 N N . ILE A 1 115 ? 8.933 -2.979 9.009 1.00 96.38 115 ILE A N 1
ATOM 922 C CA . ILE A 1 115 ? 8.430 -3.424 7.702 1.00 96.38 115 ILE A CA 1
ATOM 923 C C . ILE A 1 115 ? 8.948 -2.519 6.584 1.00 96.38 115 ILE A C 1
ATOM 925 O O . ILE A 1 115 ? 9.401 -3.018 5.554 1.00 96.38 115 ILE A O 1
ATOM 929 N N . ASN A 1 116 ? 8.945 -1.200 6.787 1.00 97.25 116 ASN A N 1
ATOM 930 C CA . ASN A 1 116 ? 9.414 -0.272 5.767 1.00 97.25 116 ASN A CA 1
ATOM 931 C C . ASN A 1 116 ? 10.915 -0.428 5.482 1.00 97.25 116 ASN A C 1
ATOM 933 O O . ASN A 1 116 ? 11.310 -0.413 4.318 1.00 97.25 116 ASN A O 1
ATOM 937 N N . ILE A 1 117 ? 11.745 -0.639 6.506 1.00 98.00 117 ILE A N 1
ATOM 938 C CA . ILE A 1 117 ? 13.179 -0.915 6.331 1.00 98.00 117 ILE A CA 1
ATOM 939 C C . ILE A 1 117 ? 13.385 -2.214 5.547 1.00 98.00 117 ILE A C 1
ATOM 941 O O . ILE A 1 117 ? 14.158 -2.231 4.590 1.00 98.00 117 ILE A O 1
ATOM 945 N N . VAL A 1 118 ? 12.665 -3.283 5.900 1.00 97.69 118 VAL A N 1
ATOM 946 C CA . VAL A 1 118 ? 12.752 -4.572 5.195 1.00 97.69 118 VAL A CA 1
ATOM 947 C C . VAL A 1 118 ? 12.387 -4.414 3.718 1.00 97.69 118 VAL A C 1
ATOM 949 O O . VAL A 1 118 ? 13.125 -4.878 2.848 1.00 97.69 118 VAL A O 1
ATOM 952 N N . VAL A 1 119 ? 11.293 -3.710 3.414 1.00 96.69 119 VAL A N 1
ATOM 953 C CA . VAL A 1 119 ? 10.873 -3.457 2.028 1.00 96.69 119 VAL A CA 1
ATOM 954 C C . VAL A 1 119 ? 11.909 -2.618 1.274 1.00 96.69 119 VAL A C 1
ATOM 956 O O . VAL A 1 119 ? 12.196 -2.927 0.120 1.00 96.69 119 VAL A O 1
ATOM 959 N N . LEU A 1 120 ? 12.518 -1.609 1.906 1.00 96.69 120 LEU A N 1
ATOM 960 C CA . LEU A 1 120 ? 13.572 -0.799 1.283 1.00 96.69 120 LEU A CA 1
ATOM 961 C C . LEU A 1 120 ? 14.839 -1.607 0.984 1.00 96.69 120 LEU A C 1
ATOM 963 O O . LEU A 1 120 ? 15.436 -1.414 -0.073 1.00 96.69 120 LEU A O 1
ATOM 967 N N . ILE A 1 121 ? 15.228 -2.533 1.865 1.00 96.19 121 ILE A N 1
ATOM 968 C CA . ILE A 1 121 ? 16.360 -3.439 1.624 1.00 96.19 121 ILE A CA 1
ATOM 969 C C . ILE A 1 121 ? 16.066 -4.336 0.418 1.00 96.19 121 ILE A C 1
ATOM 971 O O . ILE A 1 121 ? 16.886 -4.422 -0.494 1.00 96.19 121 ILE A O 1
ATOM 975 N N . ILE A 1 122 ? 14.881 -4.956 0.373 1.00 94.69 122 ILE A N 1
ATOM 976 C CA . ILE A 1 122 ? 14.460 -5.787 -0.766 1.00 94.69 122 ILE A CA 1
ATOM 977 C C . ILE A 1 122 ? 14.457 -4.959 -2.053 1.00 94.69 122 ILE A C 1
ATOM 979 O O . ILE A 1 122 ? 14.970 -5.403 -3.078 1.00 94.69 122 ILE A O 1
ATOM 983 N N . LEU A 1 123 ? 13.917 -3.742 -2.001 1.00 94.50 123 LEU A N 1
ATOM 984 C CA . LEU A 1 123 ? 13.853 -2.857 -3.156 1.00 94.50 123 LEU A CA 1
ATOM 985 C C . LEU A 1 123 ? 15.251 -2.473 -3.657 1.00 94.50 123 LEU A C 1
ATOM 987 O O . LEU A 1 123 ? 15.494 -2.518 -4.861 1.00 94.50 123 LEU A O 1
ATOM 991 N N . ALA A 1 124 ? 16.180 -2.153 -2.754 1.00 93.31 124 ALA A N 1
ATOM 992 C CA . ALA A 1 124 ? 17.567 -1.869 -3.106 1.00 93.31 124 ALA A CA 1
ATOM 993 C C . ALA A 1 124 ? 18.227 -3.079 -3.785 1.00 93.31 124 ALA A C 1
ATOM 995 O O . ALA A 1 124 ? 18.836 -2.929 -4.842 1.00 93.31 124 ALA A O 1
ATOM 996 N N . LEU A 1 125 ? 18.039 -4.288 -3.246 1.00 91.94 125 LEU A N 1
ATOM 997 C CA . LEU A 1 125 ? 18.545 -5.515 -3.868 1.00 91.94 125 LEU A CA 1
ATOM 998 C C . LEU A 1 125 ? 17.971 -5.714 -5.278 1.00 91.94 125 LEU A C 1
ATOM 1000 O O . LEU A 1 125 ? 18.719 -6.004 -6.203 1.00 91.94 125 LEU A O 1
ATOM 1004 N N . VAL A 1 126 ? 16.669 -5.494 -5.478 1.00 88.38 126 VAL A N 1
ATOM 1005 C CA . VAL A 1 126 ? 16.029 -5.624 -6.801 1.00 88.38 126 VAL A CA 1
ATOM 1006 C C . VAL A 1 126 ? 16.560 -4.598 -7.811 1.00 88.38 126 VAL A C 1
ATOM 1008 O O . VAL A 1 126 ? 16.681 -4.909 -8.996 1.00 88.38 126 VAL A O 1
ATOM 1011 N N . ILE A 1 127 ? 16.874 -3.378 -7.367 1.00 89.56 127 ILE A N 1
ATOM 1012 C CA . ILE A 1 127 ? 17.379 -2.314 -8.247 1.00 89.56 127 ILE A CA 1
ATOM 1013 C C . ILE A 1 127 ? 18.851 -2.533 -8.611 1.00 89.56 127 ILE A C 1
ATOM 1015 O O . ILE A 1 127 ? 19.213 -2.305 -9.764 1.00 89.56 127 ILE A O 1
ATOM 1019 N N . PHE A 1 128 ? 19.684 -2.935 -7.645 1.00 84.88 128 PHE A N 1
ATOM 1020 C CA . PHE A 1 128 ? 21.144 -2.964 -7.795 1.00 84.88 128 PHE A CA 1
ATOM 1021 C C . PHE A 1 128 ? 21.731 -4.349 -8.099 1.00 84.88 128 PHE A C 1
ATOM 1023 O O . PHE A 1 128 ? 22.834 -4.413 -8.636 1.00 84.88 128 PHE A O 1
ATOM 1030 N N . ALA A 1 129 ? 21.044 -5.442 -7.752 1.00 78.81 129 ALA A N 1
ATOM 1031 C CA . ALA A 1 129 ? 21.541 -6.808 -7.960 1.00 78.81 129 ALA A CA 1
ATOM 1032 C C . ALA A 1 129 ? 20.914 -7.529 -9.168 1.00 78.81 129 ALA A C 1
ATOM 1034 O O . ALA A 1 129 ? 21.416 -8.579 -9.569 1.00 78.81 129 ALA A O 1
ATOM 1035 N N . GLY A 1 130 ? 19.830 -6.994 -9.739 1.00 61.53 130 GLY A N 1
ATOM 1036 C CA . GLY A 1 130 ? 19.240 -7.450 -11.008 1.00 61.53 130 GLY A CA 1
ATOM 1037 C C . GLY A 1 130 ? 19.430 -6.425 -12.106 1.00 61.53 130 GLY A C 1
ATOM 1038 O O . GLY A 1 130 ? 19.008 -6.690 -13.254 1.00 61.53 130 GLY A O 1
#